Protein AF-A0A1Y3NMB6-F1 (afdb_monomer)

Structure (mmCIF, N/CA/C/O backbone):
data_AF-A0A1Y3NMB6-F1
#
_entry.id   AF-A0A1Y3NMB6-F1
#
loop_
_atom_site.group_PDB
_atom_site.id
_atom_site.type_symbol
_atom_site.label_atom_id
_atom_site.label_alt_id
_atom_site.label_comp_id
_atom_site.label_asym_id
_atom_site.label_entity_id
_atom_site.label_seq_id
_atom_site.pdbx_PDB_ins_code
_atom_site.Cartn_x
_atom_site.Cartn_y
_atom_site.Cartn_z
_atom_site.occupancy
_atom_site.B_iso_or_equiv
_atom_site.auth_seq_id
_atom_site.auth_comp_id
_atom_site.auth_asym_id
_atom_site.auth_atom_id
_atom_site.pdbx_PDB_model_num
ATOM 1 N N . GLU A 1 1 ? -0.417 -11.758 -5.141 1.00 62.41 1 GLU A N 1
ATOM 2 C CA . GLU A 1 1 ? -0.848 -11.277 -6.468 1.00 62.41 1 GLU A CA 1
ATOM 3 C C . GLU A 1 1 ? -0.017 -10.082 -6.940 1.00 62.41 1 GLU A C 1
ATOM 5 O O . GLU A 1 1 ? 0.648 -10.223 -7.953 1.00 62.41 1 GLU A O 1
ATOM 10 N N . PHE A 1 2 ? 0.082 -8.990 -6.169 1.00 77.31 2 PHE A N 1
ATOM 11 C CA . PHE A 1 2 ? 0.907 -7.812 -6.504 1.00 77.31 2 PHE A CA 1
ATOM 12 C C . PHE A 1 2 ? 2.352 -8.121 -6.950 1.00 77.31 2 PHE A C 1
ATOM 14 O O . PHE A 1 2 ? 2.763 -7.664 -8.009 1.00 77.31 2 PHE A O 1
ATOM 21 N N . ASN A 1 3 ? 3.102 -8.941 -6.197 1.00 73.00 3 ASN A N 1
ATOM 22 C CA . ASN A 1 3 ? 4.507 -9.241 -6.526 1.00 73.00 3 ASN A CA 1
ATOM 23 C C . ASN A 1 3 ? 4.677 -9.889 -7.902 1.00 73.00 3 ASN A C 1
ATOM 25 O O . ASN A 1 3 ? 5.636 -9.592 -8.592 1.00 73.00 3 ASN A O 1
ATOM 29 N N . ARG A 1 4 ? 3.713 -10.702 -8.346 1.00 74.06 4 ARG A N 1
ATOM 30 C CA . ARG A 1 4 ? 3.786 -11.346 -9.659 1.00 74.06 4 ARG A CA 1
ATOM 31 C C . ARG A 1 4 ? 3.708 -10.320 -10.793 1.00 74.06 4 ARG A C 1
ATOM 33 O O . ARG A 1 4 ? 4.545 -10.338 -11.681 1.00 74.06 4 ARG A O 1
ATOM 40 N N . TYR A 1 5 ? 2.755 -9.391 -10.717 1.00 71.06 5 TYR A N 1
ATOM 41 C CA . TYR A 1 5 ? 2.628 -8.316 -11.706 1.00 71.06 5 TYR A CA 1
ATOM 42 C C . TYR A 1 5 ? 3.780 -7.308 -11.623 1.00 71.06 5 TYR A C 1
ATOM 44 O O . TYR A 1 5 ? 4.224 -6.786 -12.642 1.00 71.06 5 TYR A O 1
ATOM 52 N N . ALA A 1 6 ? 4.285 -7.048 -10.415 1.00 70.00 6 ALA A N 1
ATOM 53 C CA . ALA A 1 6 ? 5.424 -6.165 -10.215 1.00 70.00 6 ALA A CA 1
ATOM 54 C C . ALA A 1 6 ? 6.726 -6.770 -10.765 1.00 70.00 6 ALA A C 1
ATOM 56 O O . ALA A 1 6 ? 7.543 -6.040 -11.313 1.00 70.00 6 ALA A O 1
ATOM 57 N N . ASP A 1 7 ? 6.938 -8.078 -10.634 1.00 69.56 7 ASP A N 1
ATOM 58 C CA . ASP A 1 7 ? 8.145 -8.758 -11.123 1.00 69.56 7 ASP A CA 1
ATOM 59 C C . ASP A 1 7 ? 8.151 -8.935 -12.645 1.00 69.56 7 ASP A C 1
ATOM 61 O O . ASP A 1 7 ? 9.216 -8.954 -13.252 1.00 69.56 7 ASP A O 1
ATOM 65 N N . GLU A 1 8 ? 6.973 -8.986 -13.267 1.00 73.06 8 GLU A N 1
ATOM 66 C CA . GLU A 1 8 ? 6.803 -8.955 -14.726 1.00 73.06 8 GLU A CA 1
ATOM 67 C C . GLU A 1 8 ? 6.930 -7.529 -15.314 1.00 73.06 8 GLU A C 1
ATOM 69 O O . GLU A 1 8 ? 6.927 -7.363 -16.532 1.00 73.06 8 GLU A O 1
ATOM 74 N N . SER A 1 9 ? 7.054 -6.499 -14.467 1.00 68.69 9 SER A N 1
ATOM 75 C CA . SER A 1 9 ? 7.159 -5.090 -14.868 1.00 68.69 9 SER A CA 1
ATOM 76 C C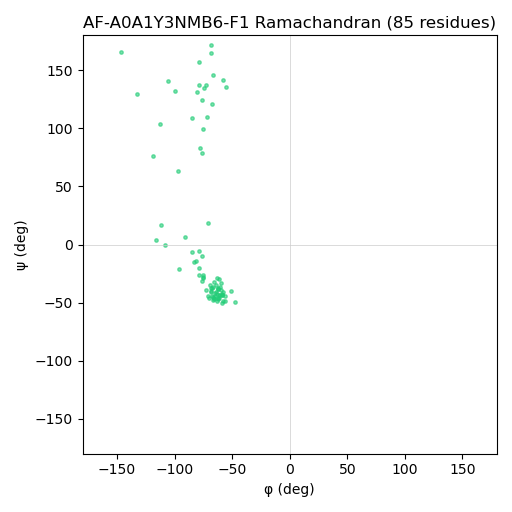 . SER A 1 9 ? 8.589 -4.553 -14.719 1.00 68.69 9 SER A C 1
ATOM 78 O O . SER A 1 9 ? 9.229 -4.767 -13.690 1.00 68.69 9 SER A O 1
ATOM 80 N N . ASP A 1 10 ? 9.045 -3.724 -15.666 1.00 83.62 10 ASP A N 1
ATOM 81 C CA . ASP A 1 10 ? 10.346 -3.013 -15.630 1.00 83.62 10 ASP A CA 1
ATOM 82 C C . ASP A 1 10 ? 10.413 -1.878 -14.579 1.00 83.62 10 ASP A C 1
ATOM 84 O O . ASP A 1 10 ? 11.226 -0.953 -14.658 1.00 83.62 10 ASP A O 1
ATOM 88 N N . TRP A 1 11 ? 9.516 -1.885 -13.594 1.00 86.50 11 TRP A N 1
ATOM 89 C CA . TRP A 1 11 ? 9.425 -0.830 -12.592 1.00 86.50 11 TRP A CA 1
ATOM 90 C C . TRP A 1 11 ? 10.565 -0.934 -11.584 1.00 86.50 11 TRP A C 1
ATOM 92 O O . TRP A 1 11 ? 10.857 -2.004 -11.047 1.00 86.50 11 TRP A O 1
ATOM 102 N N . ASN A 1 12 ? 11.182 0.206 -11.272 1.00 89.44 12 ASN A N 1
ATOM 103 C CA . ASN A 1 12 ? 12.128 0.282 -10.166 1.00 89.44 12 ASN A CA 1
ATOM 104 C C . ASN A 1 12 ? 11.403 0.112 -8.815 1.00 89.44 12 ASN A C 1
ATOM 106 O O . ASN A 1 12 ? 10.177 0.201 -8.722 1.00 89.44 12 ASN A O 1
ATOM 110 N N . GLU A 1 13 ? 12.164 -0.147 -7.752 1.00 88.62 13 GLU A N 1
ATOM 111 C CA . GLU A 1 13 ? 11.590 -0.452 -6.438 1.00 88.62 13 GLU A CA 1
ATOM 112 C C . GLU A 1 13 ? 10.703 0.675 -5.891 1.00 88.62 13 GLU A C 1
ATOM 114 O O . GLU A 1 13 ? 9.630 0.397 -5.360 1.00 88.62 13 GLU A O 1
ATOM 119 N N . GLN A 1 14 ? 11.089 1.937 -6.092 1.00 89.50 14 GLN A N 1
ATOM 120 C CA . GLN A 1 14 ? 10.286 3.087 -5.666 1.00 89.50 14 GLN A CA 1
ATOM 121 C C . GLN A 1 14 ? 8.929 3.121 -6.376 1.00 89.50 14 GLN A C 1
ATOM 123 O O . GLN A 1 14 ? 7.901 3.232 -5.716 1.00 89.50 14 GLN A O 1
ATOM 128 N N . ALA A 1 15 ? 8.900 2.910 -7.694 1.00 90.56 15 ALA A N 1
ATOM 129 C CA . ALA A 1 15 ? 7.656 2.838 -8.455 1.00 90.56 15 ALA A CA 1
ATOM 130 C C . ALA A 1 15 ? 6.768 1.664 -8.004 1.00 90.56 15 ALA A C 1
ATOM 132 O O . ALA A 1 15 ? 5.549 1.809 -7.906 1.00 90.56 15 ALA A O 1
ATOM 133 N N . LYS A 1 16 ? 7.362 0.508 -7.668 1.00 92.38 16 LYS A N 1
ATOM 134 C CA . LYS A 1 16 ? 6.623 -0.625 -7.082 1.00 92.38 16 LYS A CA 1
ATOM 135 C C . LYS A 1 16 ? 6.044 -0.267 -5.711 1.00 92.38 16 LYS A C 1
ATOM 137 O O . LYS A 1 16 ? 4.909 -0.631 -5.417 1.00 92.38 16 LYS A O 1
ATOM 142 N N . MET A 1 17 ? 6.789 0.448 -4.873 1.00 92.75 17 MET A N 1
ATOM 143 C CA . MET A 1 17 ? 6.306 0.906 -3.569 1.00 92.75 17 MET A CA 1
ATOM 144 C C . MET A 1 17 ? 5.161 1.914 -3.706 1.00 92.75 17 MET A C 1
ATOM 146 O O . MET A 1 17 ? 4.145 1.761 -3.028 1.00 92.75 17 MET A O 1
ATOM 150 N N . ASP A 1 18 ? 5.275 2.879 -4.617 1.00 91.88 18 ASP A N 1
ATOM 151 C CA . ASP A 1 18 ? 4.228 3.872 -4.882 1.00 91.88 18 ASP A CA 1
ATOM 152 C C . ASP A 1 18 ? 2.945 3.207 -5.393 1.00 91.88 18 ASP A C 1
ATOM 154 O O . ASP A 1 18 ? 1.854 3.459 -4.874 1.00 91.88 18 ASP A O 1
ATOM 158 N N . ALA A 1 19 ? 3.073 2.289 -6.356 1.00 92.50 19 ALA A N 1
ATOM 159 C CA . ALA A 1 19 ? 1.947 1.516 -6.869 1.00 92.50 19 ALA A CA 1
ATOM 160 C C . ALA A 1 19 ? 1.305 0.637 -5.785 1.00 92.50 19 ALA A C 1
ATOM 162 O O . ALA A 1 19 ? 0.080 0.513 -5.731 1.00 92.50 19 ALA A O 1
ATOM 163 N N . PHE A 1 20 ? 2.115 0.055 -4.894 1.00 93.50 20 PHE A N 1
ATOM 164 C CA . PHE A 1 20 ? 1.607 -0.707 -3.760 1.00 93.50 20 PHE A CA 1
ATOM 165 C C . PHE A 1 20 ? 0.794 0.183 -2.816 1.00 93.50 20 PHE A C 1
ATOM 167 O O . PHE A 1 20 ? -0.334 -0.174 -2.488 1.00 93.50 20 PHE A O 1
ATOM 174 N N . ILE A 1 21 ? 1.318 1.354 -2.424 1.00 93.38 21 ILE A N 1
ATOM 175 C CA . ILE A 1 21 ? 0.620 2.310 -1.545 1.00 93.38 21 ILE A CA 1
ATOM 176 C C . ILE A 1 21 ? -0.701 2.761 -2.172 1.00 93.38 21 ILE A C 1
ATOM 178 O O . ILE A 1 21 ? -1.716 2.797 -1.477 1.00 93.38 21 ILE A O 1
ATOM 182 N N . ALA A 1 22 ? -0.708 3.053 -3.475 1.00 92.12 22 ALA A N 1
ATOM 183 C CA . ALA A 1 22 ? -1.912 3.456 -4.198 1.00 92.12 22 ALA A CA 1
ATOM 184 C C . ALA A 1 22 ? -3.009 2.373 -4.193 1.00 92.12 22 ALA A C 1
ATOM 186 O O . ALA A 1 22 ? -4.193 2.700 -4.228 1.00 92.12 22 ALA A O 1
ATOM 187 N N . GLY A 1 23 ? -2.624 1.094 -4.127 1.00 91.94 23 GLY A N 1
ATOM 188 C CA . GLY A 1 23 ? -3.546 -0.041 -4.045 1.00 91.94 23 GLY A CA 1
ATOM 189 C C . GLY A 1 23 ? -4.034 -0.385 -2.632 1.00 91.94 23 GLY A C 1
ATOM 190 O O . GLY A 1 23 ? -4.889 -1.260 -2.485 1.00 91.94 23 GLY A O 1
ATOM 191 N N . LEU A 1 24 ? -3.504 0.252 -1.582 1.00 93.44 24 LEU A N 1
ATOM 192 C CA . LEU A 1 24 ? -3.897 -0.034 -0.201 1.00 93.44 24 LEU A CA 1
ATOM 193 C C . LEU A 1 24 ? -5.223 0.632 0.179 1.00 93.44 24 LEU A C 1
ATOM 195 O O . LEU A 1 24 ? -5.621 1.668 -0.350 1.00 93.44 24 LEU A O 1
ATOM 199 N N . ASN A 1 25 ? -5.879 0.073 1.200 1.00 93.69 25 ASN A N 1
ATOM 200 C CA . ASN A 1 25 ? -6.964 0.769 1.882 1.00 93.69 25 ASN A CA 1
ATOM 201 C C . ASN A 1 25 ? -6.470 2.135 2.393 1.00 93.69 25 ASN A C 1
ATOM 203 O O . ASN A 1 25 ? -5.408 2.217 3.013 1.00 93.69 25 ASN A O 1
ATOM 207 N N . GLN A 1 26 ? -7.270 3.186 2.192 1.00 94.06 26 GLN A N 1
ATOM 208 C CA . GLN A 1 26 ? -6.910 4.565 2.535 1.00 94.06 26 GLN A CA 1
ATOM 209 C C . GLN A 1 26 ? -6.402 4.723 3.978 1.00 94.06 26 GLN A C 1
ATOM 211 O O . GLN A 1 26 ? -5.437 5.446 4.210 1.00 94.06 26 GLN A O 1
ATOM 216 N N . GLN A 1 2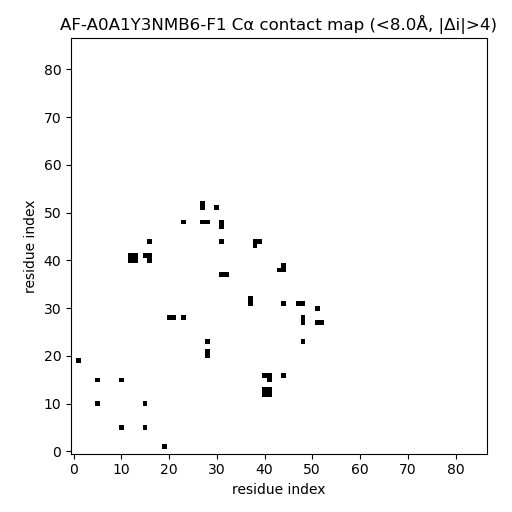7 ? -7.007 4.035 4.952 1.00 93.56 27 GLN A N 1
ATOM 217 C CA . GLN A 1 27 ? -6.581 4.121 6.354 1.00 93.56 27 GLN A CA 1
ATOM 218 C C . GLN A 1 27 ? -5.194 3.508 6.574 1.00 93.56 27 GLN A C 1
ATOM 220 O O . GLN A 1 27 ? -4.400 4.031 7.354 1.00 93.56 27 GLN A O 1
ATOM 225 N N . VAL A 1 28 ? -4.893 2.411 5.877 1.00 93.38 28 VAL A N 1
ATOM 226 C CA . VAL A 1 28 ? -3.583 1.754 5.929 1.00 93.38 28 VAL A CA 1
ATOM 227 C C . VAL A 1 28 ? -2.535 2.630 5.242 1.00 93.38 28 VAL A C 1
ATOM 229 O O . VAL A 1 28 ? -1.481 2.874 5.825 1.00 93.38 28 VAL A O 1
ATOM 232 N N . ALA A 1 29 ? -2.846 3.159 4.053 1.00 93.88 29 ALA A N 1
ATOM 233 C CA . ALA A 1 29 ? -1.961 4.040 3.292 1.00 93.88 29 ALA A CA 1
ATOM 234 C C . ALA A 1 29 ? -1.588 5.304 4.080 1.00 93.88 29 ALA A C 1
ATOM 236 O O . ALA A 1 29 ? -0.405 5.589 4.255 1.00 93.88 29 ALA A O 1
ATOM 237 N N . LEU A 1 30 ? -2.580 6.015 4.632 1.00 95.00 30 LEU A N 1
ATOM 238 C CA . LEU A 1 30 ? -2.343 7.197 5.468 1.00 95.00 30 LEU A CA 1
ATOM 239 C C . LEU A 1 30 ? -1.441 6.869 6.655 1.00 95.00 30 LEU A C 1
ATOM 241 O O . LEU A 1 30 ? -0.489 7.592 6.933 1.00 95.00 30 LEU A O 1
ATOM 245 N N . ARG A 1 31 ? -1.693 5.739 7.324 1.00 93.19 31 ARG A N 1
ATOM 246 C CA . ARG A 1 31 ? -0.908 5.361 8.494 1.00 93.19 31 ARG A CA 1
ATOM 247 C C . ARG A 1 31 ? 0.550 5.063 8.160 1.00 93.19 31 ARG A C 1
ATOM 249 O O . ARG A 1 31 ? 1.405 5.315 8.999 1.00 93.19 31 ARG A O 1
ATOM 256 N N . ILE A 1 32 ? 0.824 4.533 6.971 1.00 92.75 32 ILE A N 1
ATOM 257 C CA . ILE A 1 32 ? 2.186 4.312 6.471 1.00 92.75 32 ILE A CA 1
ATOM 258 C C . ILE A 1 32 ? 2.860 5.646 6.137 1.00 92.75 32 ILE A C 1
ATOM 260 O O . ILE A 1 32 ? 4.011 5.841 6.515 1.00 92.75 32 ILE A O 1
ATOM 264 N N . LEU A 1 33 ? 2.152 6.567 5.475 1.00 91.06 33 LEU A N 1
ATOM 265 C CA . LEU A 1 33 ? 2.679 7.889 5.111 1.00 91.06 33 LEU A CA 1
ATOM 266 C C . LEU A 1 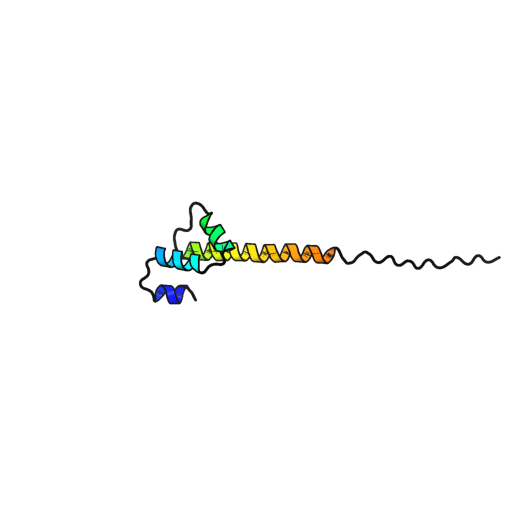33 ? 3.032 8.751 6.335 1.00 91.06 33 LEU A C 1
ATOM 268 O O . LEU A 1 33 ? 3.941 9.571 6.272 1.00 91.06 33 LEU A O 1
ATOM 272 N N . GLU A 1 34 ? 2.348 8.543 7.461 1.00 93.25 34 GLU A N 1
ATOM 273 C CA . GLU A 1 34 ? 2.650 9.196 8.742 1.00 93.25 34 GLU A CA 1
ATOM 274 C C . GLU A 1 34 ? 3.884 8.616 9.469 1.00 93.25 34 GLU A C 1
ATOM 276 O O . GLU A 1 34 ? 4.313 9.174 10.482 1.00 93.25 34 GLU A O 1
ATOM 281 N N . MET A 1 35 ? 4.454 7.488 9.023 1.00 89.25 35 MET A N 1
ATOM 282 C CA . MET A 1 35 ? 5.590 6.852 9.705 1.00 89.25 35 MET A CA 1
ATOM 283 C C . MET A 1 35 ? 6.923 7.519 9.351 1.00 89.25 35 MET A C 1
ATOM 285 O O . MET A 1 35 ? 7.266 7.658 8.179 1.00 89.25 35 MET A O 1
ATOM 289 N N . PHE A 1 36 ? 7.733 7.834 10.372 1.00 82.50 36 PHE A N 1
ATOM 290 C CA . PHE A 1 36 ? 9.107 8.302 10.186 1.00 82.50 36 PHE A CA 1
ATOM 291 C C . PHE A 1 36 ? 10.113 7.571 11.103 1.00 82.50 36 PHE A C 1
ATOM 293 O O . PHE A 1 36 ? 9.899 7.528 12.318 1.00 82.50 36 PHE A O 1
ATOM 300 N N . PRO A 1 37 ? 11.225 7.035 10.556 1.00 82.19 37 PRO A N 1
ATOM 301 C CA . PRO A 1 37 ? 11.499 6.908 9.124 1.00 82.19 37 PRO A CA 1
ATOM 302 C C . PRO A 1 37 ? 10.529 5.919 8.455 1.00 82.19 37 PRO A C 1
ATOM 304 O O . PRO A 1 37 ? 10.108 4.937 9.068 1.00 82.19 37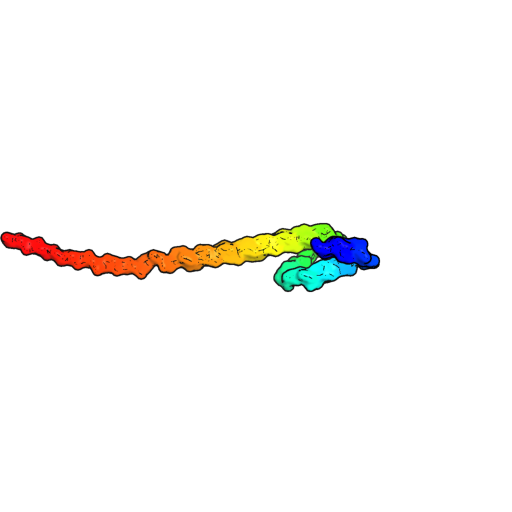 PRO A O 1
ATOM 307 N N . GLY A 1 38 ? 10.171 6.201 7.202 1.00 87.81 38 GLY A N 1
ATOM 308 C CA . GLY A 1 38 ? 9.291 5.344 6.409 1.00 87.81 38 GLY A CA 1
ATOM 309 C C . GLY A 1 38 ? 9.936 4.000 6.027 1.00 87.81 38 GLY A C 1
ATOM 310 O O . GLY A 1 38 ? 11.133 3.789 6.262 1.00 87.81 38 GLY A O 1
ATOM 311 N N . PRO A 1 39 ? 9.155 3.075 5.442 1.00 90.88 39 PRO A N 1
ATOM 312 C CA . PRO A 1 39 ? 9.679 1.823 4.900 1.00 90.88 39 PRO A CA 1
ATOM 313 C C . PRO A 1 39 ? 10.746 2.083 3.831 1.00 90.88 39 PRO A C 1
ATOM 315 O O . PRO A 1 39 ? 10.629 3.021 3.045 1.00 90.88 39 PRO A O 1
ATOM 318 N N . ARG A 1 40 ? 11.796 1.254 3.823 1.00 91.56 40 ARG A N 1
ATOM 319 C CA . ARG A 1 40 ? 12.972 1.427 2.950 1.00 91.56 40 ARG A CA 1
ATOM 320 C C . ARG A 1 40 ? 12.913 0.602 1.669 1.00 91.56 40 ARG A C 1
ATOM 322 O O . ARG A 1 40 ? 13.624 0.926 0.729 1.00 91.56 40 ARG A O 1
ATOM 329 N N . ASP A 1 41 ? 12.105 -0.449 1.674 1.00 93.31 41 ASP A N 1
ATOM 330 C CA . ASP A 1 41 ? 11.986 -1.429 0.599 1.00 93.31 41 ASP A CA 1
ATOM 331 C C . ASP A 1 41 ? 10.537 -1.935 0.511 1.00 93.31 41 ASP A C 1
ATOM 333 O O . ASP A 1 41 ? 9.715 -1.732 1.419 1.00 93.31 41 ASP A O 1
ATOM 337 N N . LEU A 1 42 ? 10.206 -2.606 -0.590 1.00 91.19 42 LEU A N 1
ATOM 338 C CA . LEU A 1 42 ? 8.845 -3.095 -0.823 1.00 91.19 42 LEU A CA 1
ATOM 339 C C . LEU A 1 42 ? 8.416 -4.155 0.208 1.00 91.19 42 LEU A C 1
ATOM 341 O O . LEU A 1 42 ? 7.253 -4.200 0.616 1.00 91.19 42 LEU A O 1
ATOM 345 N N . LEU A 1 43 ? 9.345 -4.998 0.662 1.00 92.12 43 LEU A N 1
ATOM 346 C CA . LEU A 1 43 ? 9.056 -6.082 1.604 1.00 92.12 43 LEU A CA 1
ATOM 347 C C . LEU A 1 43 ? 8.654 -5.551 2.990 1.00 92.12 43 LEU A C 1
ATOM 349 O O . LEU A 1 43 ? 7.687 -6.020 3.604 1.00 92.12 43 LEU A O 1
ATOM 353 N N . SER A 1 44 ? 9.384 -4.559 3.491 1.00 93.44 44 SER A N 1
ATOM 354 C CA . SER A 1 44 ? 9.095 -3.876 4.750 1.00 93.44 44 SER A CA 1
ATOM 355 C C . SER A 1 44 ? 7.772 -3.123 4.664 1.00 93.44 44 SER A C 1
ATOM 357 O O . SER A 1 44 ? 6.956 -3.239 5.581 1.00 93.44 44 SER A O 1
ATOM 359 N N . LEU A 1 45 ? 7.504 -2.447 3.542 1.00 94.19 45 LEU A N 1
ATOM 360 C CA . LEU A 1 45 ? 6.225 -1.793 3.268 1.00 94.19 45 LEU A CA 1
ATOM 361 C C . LEU A 1 45 ? 5.048 -2.784 3.321 1.00 94.19 45 LEU A C 1
ATOM 363 O O . LEU A 1 45 ? 4.076 -2.541 4.038 1.00 94.19 45 LEU A O 1
ATOM 367 N N . GLN A 1 46 ? 5.156 -3.933 2.647 1.00 94.00 46 GLN A N 1
ATOM 368 C CA . GLN A 1 46 ? 4.137 -4.994 2.669 1.00 94.00 46 GLN A CA 1
ATOM 369 C C . GLN A 1 46 ? 3.905 -5.547 4.079 1.00 94.00 46 GLN A C 1
ATOM 371 O O . GLN A 1 46 ? 2.764 -5.719 4.518 1.00 94.00 46 GLN A O 1
ATOM 376 N N . THR A 1 47 ? 4.991 -5.782 4.817 1.00 94.50 47 THR A N 1
ATOM 377 C CA . THR A 1 47 ? 4.933 -6.289 6.194 1.00 94.50 47 THR A CA 1
ATOM 378 C C . THR A 1 47 ? 4.239 -5.296 7.126 1.00 94.50 47 THR A C 1
ATOM 380 O O . THR A 1 47 ? 3.415 -5.683 7.959 1.00 94.50 47 THR A O 1
ATOM 383 N N . ILE A 1 48 ? 4.551 -4.006 6.995 1.00 93.81 48 ILE A N 1
ATOM 384 C CA . ILE A 1 48 ? 3.931 -2.941 7.785 1.00 93.81 48 ILE A CA 1
ATOM 385 C C . ILE A 1 48 ? 2.445 -2.820 7.436 1.00 93.81 48 ILE A C 1
ATOM 387 O O . ILE A 1 48 ? 1.618 -2.801 8.350 1.00 93.81 48 ILE A O 1
ATOM 391 N N . ALA A 1 49 ? 2.098 -2.813 6.147 1.00 94.31 49 ALA A N 1
ATOM 392 C CA . ALA A 1 49 ? 0.713 -2.742 5.687 1.00 94.31 49 ALA A CA 1
ATOM 393 C C . ALA A 1 49 ? -0.137 -3.881 6.267 1.00 94.31 49 ALA A C 1
ATOM 395 O O . ALA A 1 49 ? -1.174 -3.623 6.876 1.00 94.31 49 ALA A O 1
ATOM 396 N N . SER A 1 50 ? 0.355 -5.123 6.191 1.00 93.81 50 SER A N 1
ATOM 397 C CA . SER A 1 50 ? -0.313 -6.301 6.762 1.00 93.81 50 SER A CA 1
ATOM 398 C C . SER A 1 50 ? -0.551 -6.175 8.277 1.00 93.81 50 SER A C 1
ATOM 400 O O . SER A 1 50 ? -1.628 -6.500 8.786 1.00 93.81 50 SER A O 1
ATOM 402 N N . ARG A 1 51 ? 0.427 -5.640 9.023 1.00 93.25 51 ARG A N 1
ATOM 403 C CA . ARG A 1 51 ? 0.305 -5.426 10.476 1.00 93.25 51 ARG A CA 1
ATOM 404 C C . ARG A 1 51 ? -0.704 -4.337 10.828 1.00 93.25 51 ARG A C 1
ATOM 406 O O . ARG A 1 51 ? -1.418 -4.480 11.820 1.00 93.25 51 ARG A O 1
ATOM 413 N N . ILE A 1 52 ? -0.741 -3.245 10.068 1.00 92.38 52 ILE A N 1
ATOM 414 C CA . ILE A 1 52 ? -1.706 -2.159 10.281 1.00 92.38 52 ILE A CA 1
ATOM 415 C C . ILE A 1 52 ? -3.116 -2.669 9.987 1.00 92.38 52 ILE A C 1
ATOM 417 O O . ILE A 1 52 ? -3.999 -2.510 10.829 1.00 92.38 52 ILE A O 1
ATOM 421 N N . ASP A 1 53 ? -3.303 -3.354 8.862 1.00 91.81 53 ASP A N 1
ATOM 422 C CA . ASP A 1 53 ? -4.586 -3.937 8.469 1.00 91.81 53 ASP A CA 1
ATOM 423 C C . ASP A 1 53 ? -5.115 -4.940 9.517 1.00 91.81 53 ASP A C 1
ATOM 425 O O . ASP A 1 5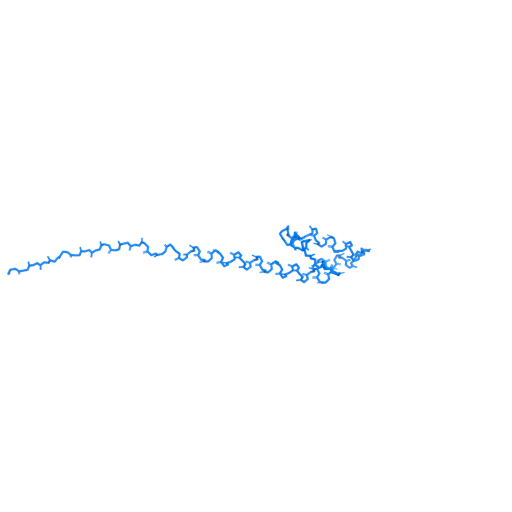3 ? -6.257 -4.850 9.980 1.00 91.81 53 ASP A O 1
ATOM 429 N N . SER A 1 54 ? -4.238 -5.809 10.038 1.00 91.06 54 SER A N 1
ATOM 430 C CA . SER A 1 54 ? -4.565 -6.729 11.141 1.00 91.06 54 SER A CA 1
ATOM 431 C C . SER A 1 54 ? -4.996 -6.000 12.423 1.00 91.06 54 SER A C 1
ATOM 433 O O . SER A 1 54 ? -5.882 -6.452 13.150 1.00 91.06 54 SER A O 1
ATOM 435 N N . ARG A 1 55 ? -4.387 -4.848 12.734 1.00 89.38 55 ARG A N 1
ATOM 436 C CA . ARG A 1 55 ? -4.755 -4.048 13.915 1.00 89.38 55 ARG A CA 1
ATOM 437 C C . ARG A 1 55 ? -6.092 -3.336 13.727 1.00 89.38 55 ARG A C 1
ATOM 439 O O . ARG A 1 55 ? -6.863 -3.263 14.683 1.00 89.38 55 ARG A O 1
ATOM 446 N N . LEU A 1 56 ? -6.373 -2.825 12.529 1.00 87.12 56 LEU A N 1
ATOM 447 C CA . LEU A 1 56 ? -7.636 -2.152 12.214 1.00 87.12 56 LEU A CA 1
ATOM 448 C C . LEU A 1 56 ? -8.816 -3.131 12.250 1.00 87.12 56 LEU A C 1
ATOM 450 O O . LEU A 1 56 ? -9.825 -2.850 12.900 1.00 87.12 56 LEU A O 1
ATOM 454 N N . SER A 1 57 ? -8.660 -4.310 11.645 1.00 82.94 57 SER A N 1
ATOM 455 C CA . SER A 1 57 ? -9.673 -5.374 11.681 1.00 82.94 57 SER A CA 1
ATOM 456 C C . SER A 1 57 ? -9.956 -5.850 13.110 1.00 82.94 57 SER A C 1
ATOM 458 O O . SER A 1 57 ? -11.112 -5.907 13.531 1.00 82.94 57 SER A O 1
ATOM 460 N N . THR A 1 58 ? -8.908 -6.094 13.902 1.00 78.75 58 THR A N 1
ATOM 461 C CA . THR A 1 58 ? -9.039 -6.501 15.309 1.00 78.75 58 THR A CA 1
ATOM 462 C C . THR A 1 58 ? -9.759 -5.440 16.146 1.00 78.75 58 THR A C 1
ATOM 464 O O . THR A 1 58 ? -10.645 -5.765 16.940 1.00 78.75 58 THR A O 1
ATOM 467 N N . ARG A 1 59 ? -9.423 -4.156 15.952 1.00 69.06 59 ARG A N 1
ATOM 468 C CA . ARG A 1 59 ? -10.055 -3.040 16.669 1.00 69.06 59 ARG A CA 1
ATOM 469 C C . ARG A 1 59 ? -11.561 -3.005 16.416 1.00 69.06 59 ARG A C 1
ATOM 471 O O . ARG A 1 59 ? -12.321 -2.871 17.371 1.00 69.06 59 ARG A O 1
ATOM 478 N N . ASN A 1 60 ? -12.002 -3.202 15.175 1.00 61.56 60 ASN A N 1
ATOM 479 C CA . ASN A 1 60 ? -13.429 -3.236 14.857 1.00 61.56 60 ASN A CA 1
ATOM 480 C C . ASN A 1 60 ? -14.171 -4.376 15.570 1.00 61.56 60 ASN A C 1
ATOM 482 O O . ASN A 1 60 ? -15.282 -4.160 16.051 1.00 61.56 60 ASN A O 1
ATOM 486 N N . THR A 1 61 ? -13.578 -5.558 15.720 1.00 63.31 61 THR A N 1
ATOM 487 C CA . THR A 1 61 ? -14.251 -6.701 16.364 1.00 63.31 61 THR A CA 1
ATOM 488 C C . THR A 1 61 ? -14.477 -6.491 17.866 1.00 63.31 61 THR A C 1
ATOM 490 O O . THR A 1 61 ? -15.563 -6.779 18.376 1.00 63.31 61 THR A O 1
ATOM 493 N N . PHE A 1 62 ? -13.498 -5.927 18.582 1.00 60.72 62 PHE A N 1
ATOM 494 C CA . PHE A 1 62 ? -13.610 -5.717 20.033 1.00 60.72 62 PHE A CA 1
ATOM 495 C C . PHE A 1 62 ? -14.680 -4.686 20.422 1.00 60.72 62 PHE A C 1
ATOM 497 O O . PHE A 1 62 ? -15.380 -4.872 21.420 1.00 60.72 62 PHE A O 1
ATOM 504 N N . PHE A 1 63 ? -14.860 -3.620 19.636 1.00 59.78 63 PHE A N 1
ATOM 505 C CA . PHE A 1 63 ? -15.860 -2.594 19.951 1.00 59.78 63 PHE A CA 1
ATOM 506 C C . PHE A 1 63 ? -17.303 -3.036 19.648 1.00 59.78 63 PHE A C 1
ATOM 508 O O . PHE A 1 63 ? -18.215 -2.634 20.370 1.00 59.78 63 PHE A O 1
ATOM 515 N N . HIS A 1 64 ? -17.525 -3.924 18.672 1.00 57.72 64 HIS A N 1
ATOM 516 C CA . HIS A 1 64 ? -18.868 -4.445 18.376 1.00 57.72 64 HIS A CA 1
ATOM 517 C C . HIS A 1 64 ? -19.351 -5.493 19.393 1.00 57.72 64 HIS A C 1
ATOM 519 O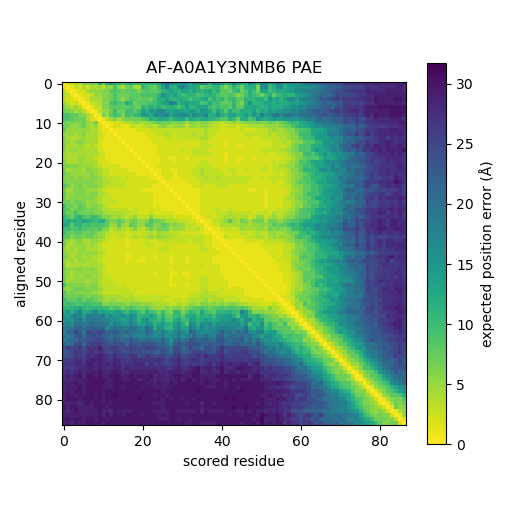 O . HIS A 1 64 ? -20.546 -5.567 19.685 1.00 57.72 64 HIS A O 1
ATOM 525 N N . GLN A 1 65 ? -18.447 -6.277 19.988 1.00 53.72 65 GLN A N 1
ATOM 526 C CA . GLN A 1 65 ? -18.838 -7.331 20.931 1.00 53.72 65 GLN A CA 1
ATOM 527 C C . GLN A 1 65 ? -19.257 -6.785 22.309 1.00 53.72 65 GLN A C 1
ATOM 529 O O . GLN A 1 65 ? -20.107 -7.376 22.980 1.00 53.72 65 GLN A O 1
ATOM 534 N N . ASN A 1 66 ? -18.731 -5.624 22.713 1.00 53.41 66 ASN A N 1
ATOM 535 C CA . ASN A 1 66 ? -19.097 -4.988 23.982 1.00 53.41 66 ASN A CA 1
ATOM 536 C C . ASN A 1 66 ? -20.439 -4.242 23.950 1.00 53.41 66 ASN A C 1
ATOM 538 O O . ASN A 1 66 ? -21.045 -4.060 25.003 1.00 53.41 66 ASN A O 1
ATOM 542 N N . GLN A 1 67 ? -20.962 -3.866 22.779 1.00 52.97 67 GLN A N 1
ATOM 543 C CA . GLN A 1 67 ? -22.287 -3.234 22.700 1.00 52.97 67 GLN A CA 1
ATOM 544 C C . GLN A 1 67 ? -23.444 -4.241 22.802 1.00 52.97 67 GLN A C 1
ATOM 546 O O . GLN A 1 67 ? -24.518 -3.895 23.290 1.00 52.97 67 GLN A O 1
ATOM 551 N N . GLN A 1 68 ? -23.237 -5.508 22.428 1.00 52.38 68 GLN A N 1
ATOM 552 C CA . GLN A 1 68 ? -24.301 -6.523 22.477 1.00 52.38 68 GLN A CA 1
ATOM 553 C C . GLN A 1 68 ? -24.520 -7.146 23.865 1.00 52.38 68 GLN A C 1
ATOM 555 O O . GLN A 1 68 ? -25.550 -7.782 24.093 1.00 52.38 68 GLN A O 1
ATOM 560 N N . ARG A 1 69 ? -23.600 -6.962 24.824 1.00 52.38 69 ARG A N 1
ATOM 561 C CA . ARG A 1 69 ? -23.771 -7.491 26.192 1.00 52.38 69 ARG A CA 1
ATOM 562 C C . ARG A 1 69 ? -24.613 -6.608 27.11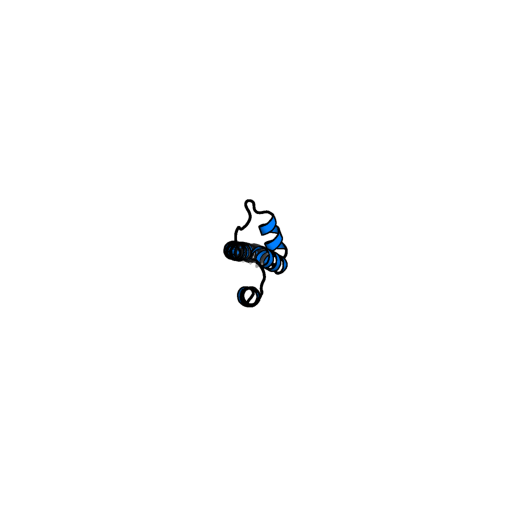3 1.00 52.38 69 ARG A C 1
ATOM 564 O O . ARG A 1 69 ? -25.102 -7.116 28.115 1.00 52.38 69 ARG A O 1
ATOM 571 N N . ASN A 1 70 ? -24.857 -5.345 26.760 1.00 52.59 70 ASN A N 1
ATOM 572 C CA . ASN A 1 70 ? -25.591 -4.409 27.621 1.00 52.59 70 ASN A CA 1
ATOM 573 C C . ASN A 1 70 ? -27.113 -4.360 27.395 1.00 52.59 70 ASN A C 1
ATOM 575 O O . ASN A 1 70 ? -27.780 -3.542 28.013 1.00 52.59 70 ASN A O 1
ATOM 579 N N . GLN A 1 71 ? -27.689 -5.232 26.558 1.00 54.91 71 GLN A N 1
ATOM 580 C CA . GLN A 1 71 ? -29.137 -5.230 26.270 1.00 54.91 71 GLN A CA 1
ATOM 581 C C . GLN A 1 71 ? -29.906 -6.456 26.803 1.00 54.91 71 GLN A C 1
ATOM 583 O O . GLN A 1 71 ? -31.019 -6.721 26.357 1.00 54.91 71 GLN A O 1
ATOM 588 N N . ARG A 1 72 ? -29.349 -7.241 27.741 1.00 53.62 72 ARG A N 1
ATOM 589 C CA . ARG A 1 72 ? -29.999 -8.490 28.204 1.00 53.62 72 ARG A CA 1
ATOM 590 C C . ARG A 1 72 ? -30.607 -8.501 29.610 1.00 53.62 72 ARG A C 1
ATOM 592 O O . ARG A 1 72 ? -31.211 -9.516 29.937 1.00 53.62 72 ARG A O 1
ATOM 599 N N . ASN A 1 73 ? -30.544 -7.427 30.406 1.00 57.28 73 ASN A N 1
ATOM 600 C CA . ASN A 1 73 ? -30.965 -7.507 31.819 1.00 57.28 73 ASN A CA 1
ATOM 601 C C . ASN A 1 73 ? -32.172 -6.661 32.265 1.00 57.28 73 ASN A C 1
ATOM 603 O O . ASN A 1 73 ? -32.561 -6.775 33.423 1.00 57.28 73 ASN A O 1
ATOM 607 N N . ASP A 1 74 ? -32.861 -5.933 31.383 1.00 54.31 74 ASP A N 1
ATOM 608 C CA . ASP A 1 74 ? -34.067 -5.172 31.762 1.00 54.31 74 ASP A CA 1
ATOM 609 C C . ASP A 1 74 ? -35.377 -5.916 31.451 1.00 54.31 74 ASP A C 1
ATOM 611 O O . ASP A 1 74 ? -36.217 -5.475 30.666 1.00 54.31 74 ASP A O 1
ATOM 615 N N . ARG A 1 75 ? -35.588 -7.070 32.096 1.00 55.69 75 ARG A N 1
ATOM 616 C CA . ARG A 1 75 ? -36.935 -7.653 32.250 1.00 55.69 75 ARG A CA 1
ATOM 617 C C . ARG A 1 75 ? -37.344 -7.618 33.726 1.00 55.69 75 ARG A C 1
ATOM 619 O O . ARG A 1 75 ? -36.902 -8.480 34.486 1.00 55.69 75 ARG A O 1
ATOM 626 N N . PRO A 1 76 ? -38.228 -6.699 34.160 1.00 53.41 76 PRO A N 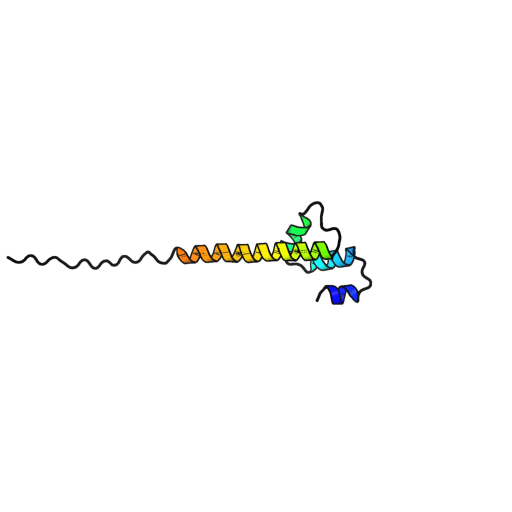1
ATOM 627 C CA . PRO A 1 76 ? -38.794 -6.759 35.499 1.00 53.41 76 PRO A CA 1
ATOM 628 C C . PRO A 1 76 ? -39.851 -7.870 35.537 1.00 53.41 76 PRO A C 1
ATOM 630 O O . PRO A 1 76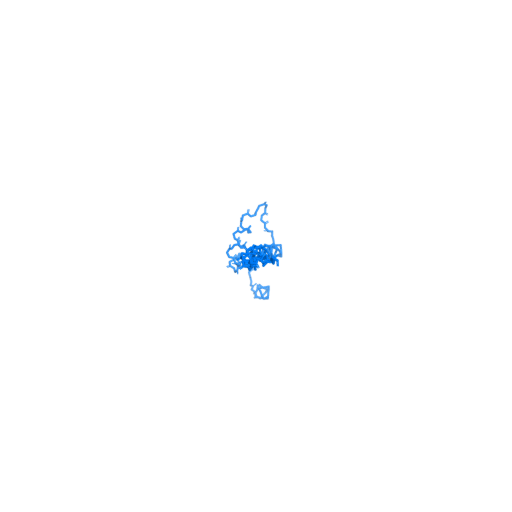 ? -40.991 -7.677 35.115 1.00 53.41 76 PRO A O 1
ATOM 633 N N . ASN A 1 77 ? -39.493 -9.055 36.044 1.00 52.91 77 ASN A N 1
ATOM 634 C CA . ASN A 1 77 ? -40.463 -10.127 36.272 1.00 52.91 77 ASN A CA 1
ATOM 635 C C . ASN A 1 77 ? -41.287 -9.824 37.536 1.00 52.91 77 ASN A C 1
ATOM 637 O O . ASN A 1 77 ? -41.034 -10.321 38.634 1.00 52.91 77 ASN A O 1
ATOM 641 N N . ARG A 1 78 ? -42.265 -8.928 37.382 1.00 56.34 78 ARG A N 1
ATOM 642 C CA . ARG A 1 78 ? -43.265 -8.590 38.394 1.00 56.34 78 ARG A CA 1
ATOM 643 C C . ARG A 1 78 ? -44.331 -9.687 38.432 1.00 56.34 78 ARG A C 1
ATOM 645 O O . ARG A 1 78 ? -45.414 -9.520 37.888 1.00 56.34 78 ARG A O 1
ATOM 652 N N . THR A 1 79 ? -44.067 -10.769 39.154 1.00 58.06 79 THR A N 1
ATOM 653 C CA . THR A 1 79 ? -45.125 -11.667 39.646 1.00 58.06 79 THR A CA 1
ATOM 654 C C . THR A 1 79 ? -45.098 -11.702 41.169 1.00 58.06 79 THR A C 1
ATOM 656 O O . THR A 1 79 ? -44.619 -12.652 41.784 1.00 58.06 79 THR A O 1
ATOM 659 N N . LYS A 1 80 ? -45.619 -10.635 41.790 1.00 52.91 80 LYS A N 1
ATOM 660 C CA . LYS A 1 80 ? -46.047 -10.656 43.195 1.00 52.91 80 LYS A CA 1
ATOM 661 C C . LYS A 1 80 ? -47.332 -11.487 43.272 1.00 52.91 80 LYS A C 1
ATOM 663 O O . LYS A 1 80 ? -48.366 -11.044 42.780 1.00 52.91 80 LYS A O 1
ATOM 668 N N . LYS A 1 81 ? -47.273 -12.683 43.859 1.00 60.97 81 LYS A N 1
ATOM 669 C CA . LYS A 1 81 ? -48.472 -13.432 44.272 1.00 60.97 81 LYS A CA 1
ATOM 670 C C . LYS A 1 81 ? -48.988 -12.837 45.596 1.00 60.97 81 LYS A C 1
ATOM 672 O O . LYS A 1 81 ? -48.157 -12.542 46.455 1.00 60.97 81 LYS A O 1
ATOM 677 N N . PRO A 1 82 ? -50.304 -12.637 45.781 1.00 57.38 82 PRO A N 1
ATOM 678 C CA . PRO A 1 82 ? -50.839 -12.126 47.037 1.00 57.38 82 PRO A CA 1
ATOM 679 C C . PRO A 1 82 ? -50.782 -13.204 48.128 1.00 57.38 82 PRO A C 1
ATOM 681 O O . PRO A 1 82 ? -51.084 -14.374 47.890 1.00 57.38 82 PRO A O 1
ATOM 684 N N . ILE A 1 83 ? -50.377 -12.781 49.324 1.00 60.06 83 ILE A N 1
ATOM 685 C CA . ILE A 1 83 ? -50.354 -13.574 50.554 1.00 60.06 83 ILE A CA 1
ATOM 686 C C . ILE A 1 83 ? -51.808 -13.853 50.956 1.00 60.06 83 ILE A C 1
ATOM 688 O O . ILE A 1 83 ? -52.575 -12.916 51.166 1.00 60.06 83 ILE A O 1
ATOM 692 N N . LYS A 1 84 ? -52.197 -15.130 51.050 1.00 55.44 84 LYS A N 1
ATOM 693 C CA . LYS A 1 84 ? -53.460 -15.531 51.683 1.00 55.44 84 LYS A CA 1
ATOM 694 C C . LYS A 1 84 ? -53.226 -15.641 53.189 1.00 55.44 84 LYS A C 1
ATOM 696 O O . LYS A 1 84 ? -52.544 -16.559 53.632 1.00 55.44 84 LYS A O 1
ATOM 701 N N . THR A 1 85 ? -53.780 -14.708 53.953 1.00 51.56 85 THR A N 1
ATOM 702 C CA . THR A 1 85 ? -53.997 -14.854 55.396 1.00 51.56 85 THR A CA 1
ATOM 703 C C . THR A 1 85 ? -55.197 -15.773 55.615 1.00 51.56 85 THR A C 1
ATOM 705 O O . THR A 1 85 ? -56.268 -15.515 55.068 1.00 51.56 85 THR A O 1
ATOM 708 N N . PHE A 1 86 ? -55.008 -16.846 56.379 1.00 56.44 86 PHE A N 1
ATOM 709 C CA . PHE A 1 86 ? -56.091 -17.684 56.894 1.00 56.44 86 PHE A CA 1
ATOM 710 C C . PHE A 1 86 ? -56.372 -17.277 58.347 1.00 56.44 86 PHE A C 1
ATOM 712 O O . PHE A 1 86 ? -55.423 -17.108 59.114 1.00 56.44 86 PHE A O 1
ATOM 719 N N . ASN A 1 87 ? -57.658 -17.089 58.663 1.00 50.84 87 ASN A N 1
ATOM 720 C CA . ASN A 1 87 ? -58.205 -17.068 60.026 1.00 50.84 87 ASN A CA 1
ATOM 721 C C . ASN A 1 87 ? -58.382 -18.499 60.534 1.00 50.84 87 ASN A C 1
ATOM 723 O O . ASN A 1 87 ? -58.719 -19.362 59.689 1.00 50.84 87 ASN A O 1
#

pLDDT: mean 77.38, std 16.51, range [50.84, 95.0]

Secondary structure (DSSP, 8-state):
-HHHHHHTS---HHHHHHHHHHTS-HHHHHHHHT-SSPPSSHHHHHHHHHHHHHHHHHHHHHHHHHHGGGGS--------PPP----

Sequence (87 aa):
EFNRYADESDWNEQAKMDAFIAGLNQQVALRILEMFPGPRDLLSLQTIASRIDSRLSTRNTFFHQNQQRNQRNDRPNRTKKPIKTFN

Mean predicted aligned error: 13.32 Å

Foldseek 3Di:
DLVVVVVVDPDDFVRSLVVVLVPADPVLSVVQVPDPPHDDGNVSSVVSSVVVVVVVVVVVVVVVVVVVVPPPPPDDPPDDDDDDDDD

Radius of gyration: 27.53 Å; Cα contacts (8 Å, |Δi|>4): 29; chains: 1; bounding box: 71×27×76 Å

Solvent-accessible surface area (backbone atoms only — not comparable to full-atom values): 5588 Å² total; per-residue (Å²): 114,68,66,60,61,49,71,76,39,97,61,53,68,66,56,51,38,52,54,49,47,72,72,42,58,66,72,47,34,52,57,52,73,71,40,81,84,56,71,89,48,56,68,54,41,52,53,50,46,54,53,47,48,54,49,54,56,52,54,56,54,61,62,56,59,62,64,68,66,76,77,78,79,92,72,86,83,82,76,85,76,84,84,82,83,80,132

Nearest PDB structures (foldseek):
  6ha8-assembly1_V  TM=5.767E-01  e=7.561E+00  Bacillus subtilis subsp. subtilis str. 168